Protein AF-A0A3D1VIP5-F1 (afdb_monomer)

Mean predicted aligned error: 4.53 Å

Foldseek 3Di:
DDPWDFDWDDDPNDTDTDDTDHPDDDDPVNVPVVVCCCCDPPPRPCVVWDKDWDADPQGIWMDTPQWTWDDGPPDIDIDGNPDVVSVQCCCCPPVVDHD

Solvent-accessible surface area (backbone atoms only — not comparable to full-atom values): 6111 Å² total; per-residue (Å²): 136,75,96,57,48,70,48,64,48,82,54,96,97,39,77,42,81,78,52,71,51,64,92,71,88,74,56,81,70,67,52,51,62,59,49,51,42,41,69,67,35,94,84,26,69,64,59,84,44,53,72,49,76,44,82,48,100,59,41,31,40,33,37,49,66,54,35,40,34,42,38,49,70,97,46,74,48,80,45,77,41,88,45,70,66,52,45,50,52,46,33,37,79,74,68,70,44,84,133

Nearest PDB structures (foldseek):
  4bgf-assembly3_C  TM=9.355E-01  e=1.869E-04  Mycobacterium tuberculosis H37Rv
  4bgf-assembly6_F  TM=9.282E-01  e=1.869E-04  Mycobacterium tuberculosis H37Rv
  4c5p-assembly1_A  TM=9.143E-01  e=5.827E-04  Mycobacterium marinum
  4dmo-assembly2_B  TM=8.743E-01  e=8.343E-04  Bacillus cereus ATCC 14579
  3lnb-assembly1_A  TM=8.749E-01  e=4.197E-03  Bacillus anthracis

pLDDT: mean 92.99, std 7.13, range [48.84, 98.12]

Structure (mmCIF, N/CA/C/O backbone):
data_AF-A0A3D1VIP5-F1
#
_entry.id   AF-A0A3D1VIP5-F1
#
loop_
_atom_site.group_PDB
_atom_site.id
_atom_site.type_symbol
_atom_site.label_atom_id
_atom_site.label_alt_id
_atom_site.label_comp_id
_atom_site.label_asym_id
_atom_site.label_entity_id
_atom_site.label_seq_id
_atom_site.pdbx_PDB_ins_code
_atom_site.Cartn_x
_atom_site.Cartn_y
_atom_site.Cartn_z
_atom_site.occupancy
_atom_site.B_iso_or_equiv
_atom_site.auth_seq_id
_atom_site.auth_comp_id
_a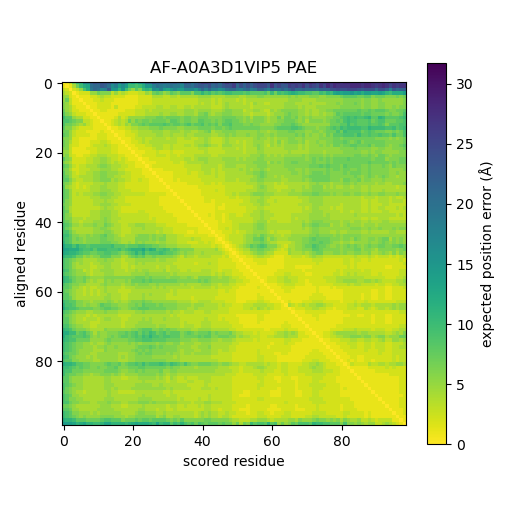tom_site.auth_asym_id
_atom_site.auth_atom_id
_atom_site.pdbx_PDB_model_num
ATOM 1 N N . ASP A 1 1 ? 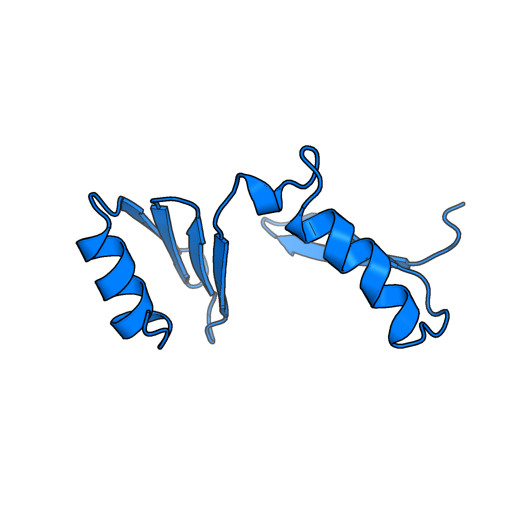-4.246 0.359 -28.959 1.00 48.84 1 ASP A N 1
ATOM 2 C CA . ASP A 1 1 ? -3.345 -0.732 -28.551 1.00 48.84 1 ASP A CA 1
ATOM 3 C C . ASP A 1 1 ? -2.536 -0.319 -27.343 1.00 48.84 1 ASP A C 1
ATOM 5 O O . ASP A 1 1 ? -1.872 0.709 -27.381 1.00 48.84 1 ASP A O 1
ATOM 9 N N . THR A 1 2 ? -2.659 -1.056 -26.243 1.00 57.62 2 THR A N 1
ATOM 10 C CA . THR A 1 2 ? -1.795 -0.882 -25.071 1.00 57.62 2 THR A CA 1
ATOM 11 C C . THR A 1 2 ? -0.553 -1.748 -25.259 1.00 57.62 2 THR A C 1
ATOM 13 O O . THR A 1 2 ? -0.678 -2.944 -25.503 1.00 57.62 2 THR A O 1
ATOM 16 N N . LEU A 1 3 ? 0.641 -1.165 -25.145 1.00 68.69 3 LEU A N 1
ATOM 17 C CA . LEU A 1 3 ? 1.932 -1.860 -25.287 1.00 68.69 3 LEU A CA 1
ATOM 18 C C . LEU A 1 3 ? 2.312 -2.685 -24.032 1.00 68.69 3 LEU A C 1
ATOM 20 O O . LEU A 1 3 ? 3.481 -2.760 -23.672 1.00 68.69 3 LEU A O 1
ATOM 24 N N . GLY A 1 4 ? 1.340 -3.267 -23.324 1.00 89.50 4 GLY A N 1
ATOM 25 C CA . GLY A 1 4 ? 1.580 -3.945 -22.047 1.00 89.50 4 GLY A CA 1
ATOM 26 C C . GLY A 1 4 ? 0.331 -4.567 -21.423 1.00 89.50 4 GLY A C 1
ATOM 27 O O . GLY A 1 4 ? -0.714 -4.684 -22.069 1.00 89.50 4 GLY A O 1
ATOM 28 N N . TYR A 1 5 ? 0.450 -4.948 -20.152 1.00 94.38 5 TYR A N 1
ATOM 29 C CA . TYR A 1 5 ? -0.571 -5.650 -19.376 1.00 94.38 5 TYR A CA 1
ATOM 30 C C . TYR A 1 5 ? -1.258 -4.721 -18.374 1.00 94.38 5 TYR A C 1
ATOM 32 O O . TYR A 1 5 ? -0.686 -3.729 -17.924 1.00 94.38 5 TYR A O 1
ATOM 40 N N . VAL A 1 6 ? -2.490 -5.067 -17.994 1.00 94.38 6 VAL A N 1
ATOM 41 C CA . VAL A 1 6 ? -3.254 -4.385 -16.941 1.00 94.38 6 VAL A CA 1
ATOM 42 C C . VAL A 1 6 ? -3.702 -5.420 -15.919 1.00 94.38 6 VAL A C 1
ATOM 44 O O . VAL A 1 6 ? -4.471 -6.325 -16.250 1.00 94.38 6 VAL A O 1
ATOM 47 N N . MET A 1 7 ? -3.256 -5.274 -14.671 1.00 94.94 7 MET A N 1
ATOM 48 C CA . MET A 1 7 ? -3.789 -6.056 -13.560 1.00 94.94 7 MET A CA 1
ATOM 49 C C . MET A 1 7 ? -5.173 -5.525 -13.190 1.00 94.94 7 MET A C 1
ATOM 51 O O . MET A 1 7 ? -5.373 -4.315 -13.049 1.00 94.94 7 MET A O 1
ATOM 55 N N . ARG A 1 8 ? -6.131 -6.439 -13.021 1.00 95.31 8 ARG A N 1
ATOM 56 C CA . ARG A 1 8 ? -7.501 -6.116 -12.623 1.00 95.31 8 ARG A CA 1
ATOM 57 C C . ARG A 1 8 ? -7.890 -6.915 -11.389 1.00 95.31 8 ARG A C 1
ATOM 59 O O . 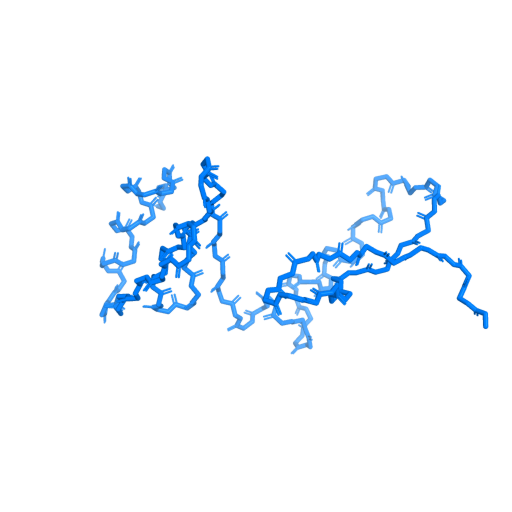ARG A 1 8 ? -7.613 -8.109 -11.326 1.00 95.31 8 ARG A O 1
ATOM 66 N N . GLU A 1 9 ? -8.570 -6.273 -10.452 1.00 93.00 9 GLU A N 1
ATOM 67 C CA . GLU A 1 9 ? -9.166 -6.926 -9.285 1.00 93.00 9 GLU A CA 1
ATOM 68 C C . GLU A 1 9 ? -10.674 -7.038 -9.475 1.00 93.00 9 GLU A C 1
ATOM 70 O O . GLU A 1 9 ? -11.315 -6.131 -10.010 1.00 93.00 9 GLU A O 1
ATOM 75 N N . TYR A 1 10 ? -11.231 -8.173 -9.051 1.00 89.88 10 TYR A N 1
ATOM 76 C CA . TYR A 1 10 ? -12.671 -8.358 -8.966 1.00 89.88 10 TYR A CA 1
ATOM 77 C C . TYR A 1 10 ? -13.174 -7.819 -7.629 1.00 89.88 10 TYR A C 1
ATOM 79 O O . TYR A 1 10 ? -12.853 -8.366 -6.574 1.00 89.88 10 TYR A O 1
ATOM 87 N N . TYR A 1 11 ? -13.975 -6.761 -7.673 1.00 83.94 11 TYR A N 1
ATOM 88 C CA . TYR A 1 11 ? -14.544 -6.126 -6.491 1.00 83.94 11 TYR A CA 1
ATOM 89 C C . TYR A 1 11 ? -15.946 -5.601 -6.804 1.00 83.94 11 TYR A C 1
ATOM 91 O O . TYR A 1 11 ? -16.162 -5.009 -7.860 1.00 83.94 11 TYR A O 1
ATOM 99 N N . LYS A 1 12 ? -16.907 -5.815 -5.891 1.00 84.44 12 LYS A N 1
ATOM 100 C CA . LYS A 1 12 ? -18.318 -5.400 -6.054 1.00 84.44 12 LYS A CA 1
ATOM 101 C C . LYS A 1 12 ? -18.892 -5.745 -7.438 1.00 84.44 12 LYS A C 1
ATOM 103 O O . LYS A 1 12 ? -19.394 -4.879 -8.146 1.00 84.44 12 LYS A O 1
ATOM 108 N N . GLU A 1 13 ? -18.783 -7.018 -7.812 1.00 91.00 13 GLU A N 1
ATOM 109 C CA . GLU A 1 13 ? -19.345 -7.574 -9.054 1.00 91.00 13 GLU A CA 1
ATOM 110 C C . GLU A 1 13 ? -18.731 -7.048 -10.365 1.00 91.00 13 GLU A C 1
ATOM 112 O O . GLU A 1 13 ? -19.244 -7.323 -11.449 1.00 91.00 13 GLU A O 1
ATOM 117 N N . ALA A 1 14 ? -17.601 -6.338 -10.304 1.00 94.69 14 ALA A N 1
ATOM 118 C CA . ALA A 1 14 ? -16.920 -5.834 -11.489 1.00 94.69 14 ALA A CA 1
ATOM 119 C C . ALA A 1 14 ? -15.399 -6.003 -11.403 1.00 94.69 14 ALA A C 1
ATOM 121 O O . ALA A 1 14 ? -14.797 -5.946 -10.335 1.00 94.69 14 ALA A O 1
ATOM 122 N N . TYR A 1 15 ? -14.759 -6.171 -12.563 1.00 95.62 15 TYR A N 1
ATOM 123 C CA . TYR A 1 15 ? -13.304 -6.085 -12.671 1.00 95.62 15 TYR A CA 1
ATOM 124 C C . TYR A 1 15 ? -12.875 -4.626 -12.859 1.00 95.62 15 TYR A C 1
ATOM 126 O O . TYR A 1 15 ? -13.171 -4.017 -13.891 1.00 95.62 15 TYR A O 1
ATOM 134 N N . GLY A 1 16 ? -12.138 -4.072 -11.901 1.00 93.25 16 GLY A N 1
ATOM 135 C CA . GLY A 1 16 ? -11.526 -2.742 -11.992 1.00 93.25 16 GLY A CA 1
ATOM 136 C C . GLY A 1 16 ? -10.025 -2.836 -12.290 1.00 93.25 16 GLY A C 1
ATOM 137 O O . GLY A 1 16 ? -9.390 -3.777 -11.819 1.00 93.25 16 GLY A O 1
ATOM 138 N N . PRO A 1 17 ? -9.432 -1.925 -13.084 1.00 93.44 17 PRO A N 1
ATOM 139 C CA . PRO A 1 17 ? -7.978 -1.868 -13.245 1.00 93.44 17 PRO A CA 1
ATOM 140 C C . PRO A 1 17 ? -7.301 -1.377 -11.954 1.00 93.44 17 PRO A C 1
ATOM 142 O O . PRO A 1 17 ? -7.813 -0.463 -11.313 1.00 93.44 17 PRO A O 1
ATOM 145 N N . ILE A 1 18 ? -6.150 -1.959 -11.60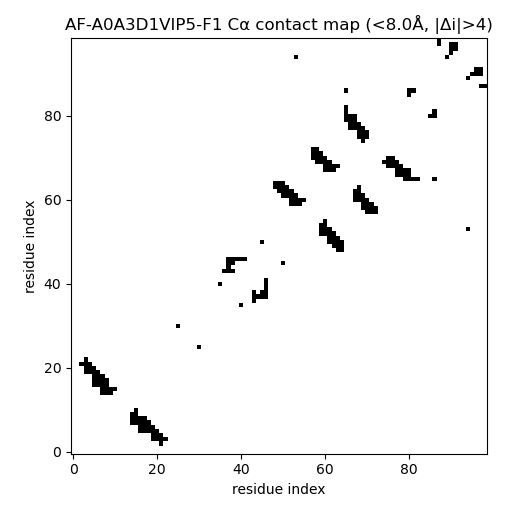1 1.00 93.12 18 ILE A N 1
ATOM 146 C CA . ILE A 1 18 ? -5.324 -1.516 -10.463 1.00 93.12 18 ILE A CA 1
ATOM 147 C C . ILE A 1 18 ? -4.076 -0.792 -10.973 1.00 93.12 18 ILE A C 1
ATOM 149 O O . ILE A 1 18 ? -3.862 0.373 -10.658 1.00 93.12 18 ILE A O 1
ATOM 153 N N . TYR A 1 19 ? -3.261 -1.470 -11.784 1.00 92.00 19 TYR A N 1
ATOM 154 C CA . TYR A 1 19 ? -2.062 -0.900 -12.395 1.00 92.00 19 TYR A CA 1
ATOM 155 C C . TYR A 1 19 ? -1.729 -1.593 -13.717 1.00 92.00 19 TYR A C 1
ATOM 157 O O . TYR A 1 19 ? -2.191 -2.701 -14.003 1.00 92.00 19 TYR A O 1
ATOM 165 N N . SER A 1 20 ? -0.920 -0.917 -14.527 1.00 93.38 20 SER A N 1
ATOM 166 C CA . SER A 1 20 ? -0.393 -1.420 -15.794 1.00 93.38 20 SER A CA 1
ATOM 167 C C . SER A 1 20 ? 1.110 -1.639 -15.709 1.00 93.38 20 SER A C 1
ATOM 169 O O . SER A 1 20 ? 1.797 -0.865 -15.046 1.00 93.38 20 SER A O 1
ATOM 171 N N . PHE A 1 21 ? 1.618 -2.655 -16.399 1.00 93.62 21 PHE A N 1
ATOM 172 C CA . PHE A 1 21 ? 3.043 -2.989 -16.403 1.00 93.62 21 PHE A CA 1
ATOM 173 C C . PHE A 1 21 ? 3.467 -3.660 -17.717 1.00 93.62 21 PHE A C 1
ATOM 175 O O . PHE A 1 21 ? 2.627 -4.099 -18.510 1.00 93.62 21 PHE A O 1
ATOM 182 N N . THR A 1 22 ? 4.775 -3.739 -17.947 1.00 94.31 22 THR A N 1
ATOM 183 C CA . THR A 1 22 ? 5.393 -4.521 -19.027 1.00 94.31 22 THR A CA 1
ATOM 184 C C . THR A 1 22 ? 6.130 -5.722 -18.430 1.00 94.31 22 THR A C 1
ATOM 186 O O . THR A 1 22 ? 6.477 -5.725 -17.253 1.00 94.31 22 THR A O 1
ATOM 189 N N . GLU A 1 23 ? 6.374 -6.758 -19.233 1.00 93.69 23 GLU A N 1
ATOM 190 C CA . GLU A 1 23 ? 7.191 -7.919 -18.828 1.00 93.69 23 GLU A CA 1
ATOM 191 C C . GLU A 1 23 ? 8.701 -7.674 -18.998 1.00 93.69 23 GLU A C 1
ATOM 193 O O . GLU A 1 23 ? 9.508 -8.589 -18.844 1.00 93.69 23 GLU A O 1
ATOM 198 N N . GLU A 1 24 ? 9.095 -6.450 -19.349 1.00 94.56 24 GLU A N 1
ATOM 199 C CA . GLU A 1 24 ? 10.497 -6.093 -19.517 1.00 94.56 24 GLU A CA 1
ATOM 200 C C . GLU A 1 24 ? 11.226 -6.141 -18.174 1.00 94.56 24 GLU A C 1
ATOM 202 O O . GLU A 1 24 ? 10.785 -5.559 -17.180 1.00 94.56 24 GLU A O 1
ATOM 207 N N . PHE A 1 25 ? 12.370 -6.823 -18.164 1.00 95.19 25 PHE A N 1
ATOM 208 C CA . PHE A 1 25 ? 13.231 -6.901 -16.996 1.00 95.19 25 PHE A CA 1
ATOM 209 C C . PHE A 1 25 ? 13.684 -5.500 -16.565 1.00 95.19 25 PHE A C 1
ATOM 211 O O . PHE A 1 25 ? 14.211 -4.745 -17.377 1.00 95.19 25 PHE A O 1
ATOM 218 N N . GLN A 1 26 ? 13.505 -5.183 -15.283 1.00 95.50 26 GLN A N 1
ATOM 219 C CA . GLN A 1 26 ? 13.984 -3.949 -14.662 1.00 95.50 26 GLN A CA 1
ATOM 220 C C . GLN A 1 26 ? 15.214 -4.271 -13.810 1.00 95.50 26 GLN A C 1
ATOM 222 O O . GLN A 1 26 ? 15.197 -5.237 -13.041 1.00 95.50 26 GLN A O 1
ATOM 227 N N . PHE A 1 27 ? 16.273 -3.475 -13.928 1.00 97.00 27 PHE A N 1
ATOM 228 C CA . PHE A 1 27 ? 17.426 -3.557 -13.034 1.00 97.00 27 PHE A CA 1
ATOM 229 C C . PHE A 1 27 ? 17.105 -2.883 -11.697 1.00 97.00 27 PHE A C 1
ATOM 231 O O . PHE A 1 27 ? 16.301 -1.956 -11.638 1.00 97.00 27 PHE A O 1
ATOM 2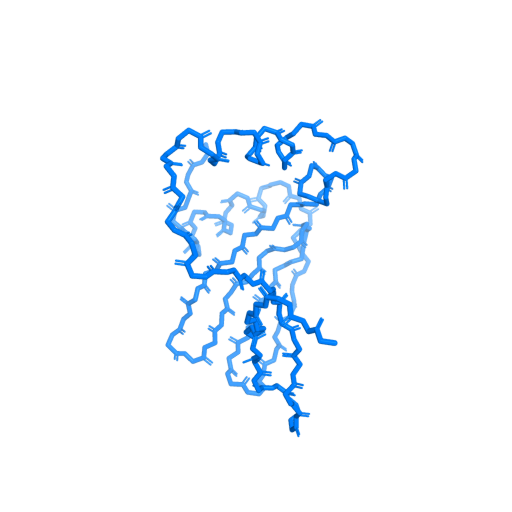38 N N . ASP A 1 28 ? 17.794 -3.270 -10.620 1.00 96.81 28 ASP A N 1
ATOM 239 C CA . ASP A 1 28 ? 17.612 -2.657 -9.293 1.00 96.81 28 ASP A CA 1
ATOM 240 C C . ASP A 1 28 ? 17.739 -1.119 -9.325 1.00 96.81 28 ASP A C 1
ATOM 242 O O . ASP A 1 28 ? 17.038 -0.405 -8.610 1.00 96.81 28 ASP A O 1
ATOM 246 N N . THR A 1 29 ? 18.601 -0.589 -10.200 1.00 97.31 29 THR A N 1
ATOM 247 C CA . THR A 1 29 ? 18.793 0.855 -10.393 1.00 97.31 29 THR A CA 1
ATOM 248 C C . THR A 1 29 ? 17.578 1.566 -10.977 1.00 97.31 29 THR A C 1
ATOM 250 O O . THR A 1 29 ? 17.373 2.745 -10.684 1.00 97.31 29 THR A O 1
ATOM 253 N N . ASP A 1 30 ? 16.759 0.869 -11.763 1.00 96.69 30 ASP A N 1
ATOM 254 C CA . ASP A 1 30 ? 15.579 1.445 -12.414 1.00 96.69 30 ASP A CA 1
ATOM 255 C C . ASP A 1 30 ? 14.491 1.786 -11.387 1.00 96.69 30 ASP A C 1
ATOM 257 O O . ASP A 1 30 ? 13.680 2.681 -11.617 1.00 96.69 30 ASP A O 1
ATOM 261 N N . PHE A 1 31 ? 14.525 1.155 -10.207 1.00 96.12 31 PHE A N 1
ATOM 262 C CA . PHE A 1 31 ? 13.619 1.446 -9.096 1.00 96.12 31 PHE A CA 1
ATOM 263 C C . PHE A 1 31 ? 14.041 2.656 -8.252 1.00 96.12 31 PHE A C 1
ATOM 265 O O . PHE A 1 31 ? 13.210 3.196 -7.521 1.00 96.12 31 PHE A O 1
ATOM 272 N N . ILE A 1 32 ? 15.288 3.133 -8.358 1.00 97.19 32 ILE A N 1
ATOM 273 C CA . ILE A 1 32 ? 15.786 4.253 -7.537 1.00 97.19 32 ILE A CA 1
ATOM 274 C C . ILE A 1 32 ? 15.042 5.548 -7.883 1.00 97.19 32 ILE A C 1
ATOM 276 O O . ILE A 1 32 ? 14.552 6.243 -6.995 1.00 97.19 32 ILE A O 1
ATOM 280 N N . ILE A 1 33 ? 14.923 5.863 -9.175 1.00 95.38 33 ILE A N 1
ATOM 281 C CA . ILE A 1 33 ? 14.271 7.092 -9.652 1.00 95.38 33 ILE A CA 1
ATOM 282 C C . ILE A 1 33 ? 12.776 7.151 -9.276 1.00 95.38 33 ILE A C 1
ATOM 284 O O . ILE A 1 33 ? 12.367 8.159 -8.694 1.00 95.38 33 ILE A O 1
ATOM 288 N N . PRO A 1 34 ? 11.938 6.130 -9.561 1.00 95.25 34 PRO A N 1
ATOM 289 C CA . PRO A 1 34 ? 10.528 6.164 -9.183 1.00 95.25 34 PRO A CA 1
ATOM 290 C C . PRO A 1 34 ? 10.334 6.143 -7.666 1.00 95.25 34 PRO A C 1
ATOM 292 O O . PRO A 1 34 ? 9.441 6.828 -7.180 1.00 95.25 34 PRO A O 1
ATOM 295 N N . THR A 1 35 ? 11.187 5.445 -6.908 1.00 96.00 35 THR A N 1
ATOM 296 C CA . THR A 1 35 ? 11.145 5.493 -5.436 1.00 96.00 35 THR A CA 1
ATOM 297 C C . THR A 1 35 ? 11.398 6.911 -4.932 1.00 96.00 35 THR A C 1
ATOM 299 O O . THR A 1 35 ? 10.582 7.442 -4.184 1.00 96.00 35 THR A O 1
ATOM 302 N N . TYR A 1 36 ? 12.446 7.578 -5.428 1.00 96.38 36 TYR A N 1
ATOM 303 C CA . TYR A 1 36 ? 12.740 8.964 -5.060 1.00 96.38 36 TYR A CA 1
ATOM 304 C C . TYR A 1 36 ? 11.583 9.913 -5.410 1.00 96.38 36 TYR A C 1
ATOM 306 O O . TYR A 1 36 ? 11.228 10.788 -4.621 1.00 96.38 36 TYR A O 1
ATOM 314 N N . PHE A 1 37 ? 10.958 9.739 -6.581 1.00 95.75 37 PHE A N 1
ATOM 315 C CA . PHE A 1 37 ? 9.763 10.507 -6.936 1.00 95.75 37 PHE A CA 1
ATOM 316 C C . PHE A 1 37 ? 8.633 10.273 -5.928 1.00 95.75 37 PHE A C 1
ATOM 318 O O . PHE A 1 37 ? 8.059 11.241 -5.429 1.00 95.75 37 PHE A O 1
ATOM 325 N N . CYS A 1 38 ? 8.334 9.010 -5.612 1.00 94.19 38 CYS A N 1
ATOM 326 C CA . CYS A 1 38 ? 7.292 8.653 -4.658 1.00 94.19 38 CYS A CA 1
ATOM 327 C C . CYS A 1 38 ? 7.549 9.259 -3.271 1.00 94.19 38 CYS A C 1
ATOM 329 O O . CYS A 1 38 ? 6.612 9.750 -2.653 1.00 94.19 38 CYS A O 1
ATOM 331 N N . GLU A 1 39 ? 8.794 9.272 -2.802 1.00 94.75 39 GLU A N 1
ATOM 332 C CA . GLU A 1 39 ? 9.153 9.726 -1.452 1.00 94.75 39 GLU A CA 1
ATOM 333 C C . GLU A 1 39 ? 9.271 11.250 -1.306 1.00 94.75 39 GLU A C 1
ATOM 335 O O . GLU A 1 39 ? 9.141 11.766 -0.195 1.00 94.75 39 GLU A O 1
ATOM 340 N N . HIS A 1 40 ? 9.531 11.987 -2.393 1.00 95.19 40 HIS A N 1
ATOM 341 C CA . HIS A 1 40 ? 9.914 13.402 -2.290 1.00 95.19 40 HIS A CA 1
ATOM 342 C C . HIS A 1 40 ? 9.127 14.366 -3.173 1.00 95.19 40 HIS A C 1
ATOM 344 O O . HIS A 1 40 ? 9.107 15.567 -2.893 1.00 95.19 40 HIS A O 1
ATOM 350 N N . HIS A 1 41 ? 8.530 13.905 -4.272 1.00 96.12 41 HIS A N 1
ATOM 351 C CA . HIS A 1 41 ? 7.919 14.826 -5.220 1.00 96.12 41 HIS A CA 1
ATOM 352 C C . HIS A 1 41 ? 6.565 15.333 -4.690 1.00 96.12 41 HIS A C 1
ATOM 354 O O . HIS A 1 41 ? 5.728 14.514 -4.328 1.00 96.12 41 HIS A O 1
ATOM 360 N N . PRO A 1 42 ? 6.255 16.643 -4.742 1.00 94.81 42 PRO A N 1
ATOM 361 C CA . PRO A 1 42 ? 4.995 17.201 -4.217 1.00 94.81 42 PRO A CA 1
ATOM 362 C C . PRO A 1 42 ? 3.729 16.765 -4.977 1.00 94.81 42 PRO A C 1
ATOM 364 O O . PRO A 1 42 ? 2.620 17.100 -4.588 1.00 94.81 42 PRO A O 1
ATOM 367 N N . LEU A 1 43 ? 3.883 16.061 -6.102 1.00 93.44 43 LEU A N 1
ATOM 368 C CA . LEU A 1 43 ? 2.769 15.425 -6.825 1.00 93.44 43 LEU A CA 1
ATOM 369 C C . LEU A 1 43 ? 2.630 13.933 -6.508 1.00 93.44 43 LEU A C 1
ATOM 371 O O . LEU A 1 43 ? 1.747 13.275 -7.058 1.00 93.44 43 LEU A O 1
ATOM 375 N N . SER A 1 44 ? 3.518 13.379 -5.687 1.00 92.31 44 SER A N 1
ATOM 376 C CA . SER A 1 44 ? 3.385 12.009 -5.228 1.00 92.31 44 SER A CA 1
ATOM 377 C C . SER A 1 44 ? 2.270 11.940 -4.184 1.00 92.31 44 SER A C 1
ATOM 379 O O . SER A 1 44 ? 2.342 12.640 -3.174 1.00 92.31 44 SER A O 1
ATOM 381 N N . PRO A 1 45 ? 1.255 11.081 -4.369 1.00 85.56 45 PRO A N 1
ATOM 382 C CA . PRO A 1 45 ? 0.172 10.964 -3.404 1.00 85.56 45 PRO A CA 1
ATOM 383 C C . PRO A 1 45 ? 0.655 10.452 -2.042 1.00 85.56 45 PRO A C 1
ATOM 385 O O . PRO A 1 45 ? 0.020 10.756 -1.044 1.00 85.56 45 PRO A O 1
ATOM 388 N N . VAL A 1 46 ? 1.763 9.703 -1.975 1.00 86.00 46 VAL A N 1
ATOM 389 C CA . VAL A 1 46 ? 2.256 9.121 -0.711 1.00 86.00 46 VAL A CA 1
ATOM 390 C C . VAL A 1 46 ? 3.087 10.093 0.135 1.00 86.00 46 VAL A C 1
ATOM 392 O O . VAL A 1 46 ? 3.435 9.753 1.259 1.00 86.00 46 VAL A O 1
ATOM 395 N N . VAL A 1 47 ? 3.391 11.294 -0.375 1.00 89.62 47 VAL A N 1
ATOM 396 C CA . VAL A 1 47 ? 4.065 12.348 0.410 1.00 89.62 47 VAL A CA 1
ATOM 397 C C . VAL A 1 47 ? 3.105 12.969 1.423 1.00 89.62 47 VAL A C 1
ATOM 399 O O . VAL A 1 47 ? 3.481 13.182 2.572 1.00 89.62 47 VAL A O 1
ATOM 402 N N . ASP A 1 48 ? 1.860 13.212 1.010 1.00 86.06 48 ASP A N 1
ATOM 403 C CA . ASP A 1 48 ? 0.856 13.898 1.833 1.00 86.06 48 ASP A CA 1
ATOM 404 C C . ASP A 1 48 ? -0.170 12.943 2.462 1.00 86.06 48 ASP A C 1
ATOM 406 O O . ASP A 1 48 ? -0.958 13.355 3.311 1.00 86.06 48 ASP A O 1
ATOM 410 N N . TYR A 1 49 ? -0.185 11.675 2.041 1.00 84.88 49 TYR A N 1
ATOM 411 C CA . TYR A 1 49 ? -1.152 10.678 2.489 1.00 84.88 49 TYR A CA 1
ATOM 412 C C . TYR A 1 49 ? -0.461 9.525 3.204 1.00 84.88 49 TYR A C 1
ATOM 414 O O . TYR A 1 49 ? 0.314 8.772 2.604 1.00 84.88 49 TYR A O 1
ATOM 422 N N . SER A 1 50 ? -0.792 9.341 4.481 1.00 84.12 50 SER A N 1
ATOM 423 C CA . SER A 1 50 ? -0.239 8.239 5.265 1.00 84.12 50 SER A CA 1
ATOM 424 C C . SER A 1 50 ? -1.135 7.010 5.147 1.00 84.12 50 SER A C 1
ATOM 426 O O . SER A 1 50 ? -2.322 7.033 5.476 1.00 84.12 50 SER A O 1
ATOM 428 N N . VAL A 1 51 ? -0.574 5.904 4.660 1.00 92.75 51 VAL A N 1
ATOM 429 C CA . VAL A 1 51 ? -1.315 4.650 4.521 1.00 92.75 51 VAL A CA 1
ATOM 430 C C . VAL A 1 51 ? -0.484 3.464 4.967 1.00 92.75 51 VAL A C 1
ATOM 432 O O . VAL A 1 51 ? 0.666 3.293 4.574 1.00 92.75 51 VAL A O 1
ATOM 435 N N . ILE A 1 52 ? -1.095 2.606 5.775 1.00 94.75 52 ILE A N 1
ATOM 436 C CA . ILE A 1 52 ? -0.525 1.331 6.200 1.00 94.75 52 ILE A CA 1
ATOM 437 C C . ILE A 1 52 ? -1.593 0.278 5.985 1.00 94.75 52 ILE A C 1
ATOM 439 O O . ILE A 1 52 ? -2.737 0.456 6.397 1.00 94.75 52 ILE A O 1
ATOM 443 N N . SER A 1 53 ? -1.245 -0.829 5.335 1.00 95.62 53 SER A N 1
ATOM 444 C CA . SER A 1 53 ? -2.190 -1.904 5.052 1.00 95.62 53 SER A CA 1
ATOM 445 C C . SER A 1 53 ? -1.582 -3.264 5.360 1.00 95.62 53 SER A C 1
ATOM 447 O O . SER A 1 53 ? -0.491 -3.584 4.904 1.00 95.62 53 SER A O 1
ATOM 449 N N . LEU A 1 54 ? -2.328 -4.083 6.097 1.00 97.00 54 LEU A N 1
ATOM 450 C CA . LEU A 1 54 ? -1.983 -5.447 6.473 1.00 97.00 54 LEU A CA 1
ATOM 451 C C . LEU A 1 54 ? -3.029 -6.399 5.897 1.00 97.00 54 LEU A C 1
ATOM 453 O O . LEU A 1 54 ? -4.213 -6.302 6.224 1.00 97.00 54 LEU A O 1
ATOM 457 N N . LYS A 1 55 ? -2.601 -7.326 5.040 1.00 95.69 55 LYS A N 1
ATOM 458 C CA . LYS A 1 55 ? -3.471 -8.385 4.520 1.00 95.69 55 LYS A CA 1
ATOM 459 C C . LYS A 1 55 ? -3.799 -9.377 5.641 1.00 95.69 55 LYS A C 1
ATOM 461 O O . LYS A 1 55 ? -2.929 -9.731 6.429 1.00 95.69 55 LYS A O 1
ATOM 466 N N . THR A 1 56 ? -5.048 -9.825 5.697 1.00 95.56 56 THR A N 1
ATOM 467 C CA . THR A 1 56 ? -5.498 -10.913 6.578 1.00 95.56 56 THR A CA 1
ATOM 468 C C . THR A 1 56 ? -6.073 -12.049 5.735 1.00 95.56 56 THR A C 1
ATOM 470 O O . THR A 1 56 ? -6.310 -11.867 4.536 1.00 95.56 56 THR A O 1
ATOM 473 N N . ASP A 1 57 ? -6.340 -13.197 6.360 1.00 94.75 57 ASP A N 1
ATOM 474 C CA . ASP A 1 57 ? -6.909 -14.377 5.690 1.00 94.75 57 ASP A CA 1
ATOM 475 C C . ASP A 1 57 ? -8.216 -14.062 4.946 1.00 94.75 57 ASP A C 1
ATOM 477 O O . ASP A 1 57 ? -8.447 -14.542 3.839 1.00 94.75 57 ASP A O 1
ATOM 481 N N . THR A 1 58 ? -9.059 -13.210 5.533 1.00 93.81 58 THR A N 1
ATOM 482 C CA . THR A 1 58 ? -10.410 -12.899 5.042 1.00 93.81 58 THR A CA 1
ATOM 483 C C . THR A 1 58 ? -10.558 -11.486 4.479 1.00 93.81 58 THR A C 1
ATOM 485 O O . THR A 1 58 ? -11.636 -11.109 4.018 1.00 93.81 58 THR A O 1
ATOM 488 N N . GLY A 1 59 ? -9.498 -10.675 4.488 1.00 94.50 59 GLY A N 1
ATOM 489 C CA . GLY A 1 59 ? -9.607 -9.276 4.092 1.00 94.50 59 GLY A CA 1
ATOM 490 C C . GLY A 1 59 ? -8.326 -8.481 4.294 1.00 94.50 59 GLY A C 1
ATOM 491 O O . GLY A 1 59 ? -7.282 -8.858 3.754 1.00 94.50 59 GLY A O 1
ATOM 492 N N . ARG A 1 60 ? -8.419 -7.335 4.975 1.00 96.50 60 ARG A N 1
ATOM 493 C CA . ARG A 1 60 ? -7.273 -6.472 5.306 1.00 96.50 60 ARG A CA 1
ATOM 494 C C . ARG A 1 60 ? -7.591 -5.512 6.449 1.00 96.50 60 ARG A C 1
ATOM 496 O O . ARG A 1 60 ? -8.739 -5.132 6.659 1.00 96.50 60 ARG A O 1
ATOM 503 N N . LYS A 1 61 ? -6.552 -5.050 7.132 1.00 98.06 61 LYS A N 1
ATOM 504 C CA . LYS A 1 61 ? -6.594 -3.937 8.082 1.00 98.06 61 LYS A CA 1
ATOM 505 C C . LYS A 1 61 ? -5.828 -2.766 7.483 1.00 98.06 61 LYS A C 1
ATOM 507 O O . LYS A 1 61 ? -4.738 -2.971 6.961 1.00 98.06 61 LYS A O 1
ATOM 512 N N . THR A 1 62 ? -6.377 -1.561 7.524 1.00 97.75 62 THR A N 1
ATOM 513 C CA . THR A 1 62 ? -5.754 -0.394 6.892 1.00 97.75 62 THR A CA 1
ATOM 514 C C . THR A 1 62 ? -5.885 0.832 7.773 1.00 97.75 62 THR A C 1
ATOM 516 O O . THR A 1 62 ? -6.991 1.160 8.188 1.00 97.75 62 THR A O 1
ATOM 519 N N . ILE A 1 63 ? -4.777 1.518 8.023 1.00 96.56 63 ILE A N 1
ATOM 520 C CA . ILE A 1 63 ? 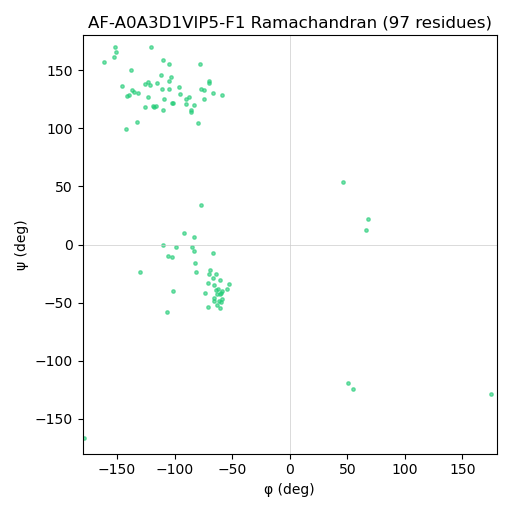-4.777 2.901 8.497 1.00 96.56 63 ILE A CA 1
ATOM 521 C C . ILE A 1 63 ? -4.616 3.786 7.266 1.00 96.56 63 ILE A C 1
ATOM 523 O O . ILE A 1 63 ? -3.756 3.530 6.428 1.00 96.56 63 ILE A O 1
ATOM 527 N N . ALA A 1 64 ? -5.486 4.774 7.146 1.00 93.88 64 ALA A N 1
ATOM 528 C CA . ALA A 1 64 ? -5.488 5.793 6.112 1.00 93.88 64 ALA A CA 1
ATOM 529 C C . ALA A 1 64 ? -5.663 7.131 6.829 1.00 93.88 64 ALA A C 1
ATOM 531 O O . ALA A 1 64 ? -6.754 7.399 7.343 1.00 93.88 64 ALA A O 1
ATOM 532 N N . ASP A 1 65 ? -4.588 7.904 6.929 1.00 89.38 65 ASP A N 1
ATOM 533 C CA . ASP A 1 65 ? -4.467 9.047 7.832 1.00 89.38 65 ASP A CA 1
ATOM 534 C C . ASP A 1 65 ? -4.858 8.665 9.266 1.00 89.38 65 ASP A C 1
ATOM 536 O O . ASP A 1 65 ? -4.284 7.754 9.862 1.00 89.38 65 ASP A O 1
ATOM 540 N N . HIS A 1 66 ? -5.884 9.304 9.820 1.00 91.75 66 HIS A N 1
ATOM 541 C CA . HIS A 1 66 ? -6.369 9.031 11.172 1.00 91.75 66 HIS A CA 1
ATOM 542 C C . HIS A 1 66 ? -7.476 7.975 11.211 1.00 91.75 66 HIS A C 1
ATOM 544 O O . HIS A 1 66 ? -8.113 7.775 12.242 1.00 91.75 66 HIS A O 1
ATOM 550 N N . THR A 1 67 ? -7.751 7.282 10.109 1.00 96.50 67 THR A N 1
ATOM 551 C CA . THR A 1 67 ? -8.860 6.333 10.034 1.00 96.50 67 THR A CA 1
ATOM 552 C C . THR A 1 67 ? -8.363 4.899 9.945 1.00 96.50 67 THR A C 1
ATOM 554 O O . THR A 1 67 ? -7.786 4.482 8.941 1.00 96.50 67 THR A O 1
ATOM 557 N N . PHE A 1 68 ? -8.668 4.110 10.972 1.00 97.69 68 PHE A N 1
ATOM 558 C CA . PHE A 1 68 ? -8.441 2.673 10.985 1.00 97.69 68 PHE A CA 1
ATOM 559 C C . PHE A 1 68 ? -9.660 1.922 10.439 1.00 97.69 68 PHE A C 1
ATOM 561 O O . PHE A 1 68 ? -10.779 2.078 10.928 1.00 97.69 68 PHE A O 1
ATOM 568 N N . ARG A 1 69 ? -9.446 1.085 9.423 1.00 98.12 69 ARG A N 1
ATOM 569 C CA . ARG A 1 69 ? -10.464 0.255 8.774 1.00 98.12 69 ARG A CA 1
ATOM 570 C C . ARG A 1 69 ? -10.107 -1.218 8.865 1.00 98.12 69 ARG A C 1
ATOM 572 O O . ARG A 1 69 ? -8.973 -1.605 8.590 1.00 98.12 69 ARG A O 1
ATOM 579 N N . ILE A 1 70 ? -11.099 -2.048 9.163 1.00 98.00 70 ILE A N 1
ATOM 580 C CA . ILE A 1 70 ? -11.004 -3.507 9.068 1.00 98.00 70 ILE A CA 1
ATOM 581 C C . ILE A 1 70 ? -11.998 -3.960 8.007 1.00 98.00 70 ILE A C 1
ATOM 583 O O . ILE A 1 70 ? -13.199 -3.735 8.146 1.00 98.00 70 ILE A O 1
ATOM 587 N N . PHE A 1 71 ? -11.476 -4.583 6.959 1.00 95.81 71 PHE A N 1
ATOM 588 C CA . PHE A 1 71 ? -12.227 -5.258 5.912 1.00 95.81 71 PHE A CA 1
ATOM 589 C C . PHE A 1 71 ? -12.167 -6.756 6.206 1.00 95.81 71 PHE A C 1
ATOM 591 O O . PHE A 1 71 ? -11.070 -7.312 6.289 1.00 95.81 71 PHE A O 1
ATOM 598 N N . ASP A 1 72 ? -13.320 -7.392 6.374 1.00 95.44 72 ASP A N 1
ATOM 599 C CA . ASP A 1 72 ? -13.449 -8.812 6.712 1.00 95.44 72 ASP A CA 1
ATOM 600 C C . ASP A 1 72 ? -14.642 -9.403 5.950 1.00 95.44 72 ASP A C 1
ATOM 602 O O . ASP A 1 72 ? -15.802 -9.168 6.305 1.00 95.44 72 ASP A O 1
ATOM 606 N N . GLY A 1 73 ? -14.362 -10.087 4.835 1.00 89.69 73 GLY A N 1
ATOM 607 C CA . GLY A 1 73 ? -15.386 -10.454 3.856 1.00 89.69 73 GLY A CA 1
ATOM 608 C C . GLY A 1 73 ? -16.169 -9.227 3.372 1.00 89.69 73 GLY A C 1
ATOM 609 O O . GLY A 1 73 ? -15.584 -8.240 2.923 1.00 89.69 73 GLY A O 1
ATOM 610 N N . ASP A 1 74 ? -17.493 -9.268 3.517 1.00 89.06 74 ASP A N 1
ATOM 611 C CA . ASP A 1 74 ? -18.397 -8.175 3.126 1.00 89.06 74 ASP A CA 1
ATOM 612 C C . ASP A 1 74 ? -18.550 -7.086 4.201 1.00 89.06 74 ASP A C 1
ATOM 614 O O . ASP A 1 74 ? -19.260 -6.095 4.005 1.00 89.06 74 ASP A O 1
ATOM 618 N N . ARG A 1 75 ? -17.903 -7.249 5.360 1.00 94.12 75 ARG A N 1
ATOM 619 C CA . ARG A 1 75 ? -18.002 -6.306 6.472 1.00 94.12 75 ARG A CA 1
ATOM 620 C C . ARG A 1 75 ? -16.841 -5.322 6.450 1.00 94.12 75 ARG A C 1
ATOM 622 O O . ARG A 1 75 ? -15.677 -5.698 6.340 1.00 94.12 75 ARG A O 1
ATOM 629 N N . VAL A 1 76 ? -17.172 -4.050 6.660 1.00 96.25 76 VAL A N 1
ATOM 630 C CA . VAL A 1 76 ? -16.197 -2.984 6.894 1.00 96.25 76 VAL A CA 1
ATOM 631 C C . VAL A 1 76 ? -16.515 -2.307 8.220 1.00 96.25 76 VAL A C 1
ATOM 633 O O . VAL A 1 76 ? -17.648 -1.881 8.440 1.00 96.25 76 VAL A O 1
ATOM 636 N N . THR A 1 77 ? -15.529 -2.210 9.109 1.00 97.50 77 THR A N 1
ATOM 637 C CA . THR A 1 77 ? -15.614 -1.372 10.315 1.00 97.50 77 THR A CA 1
ATOM 638 C C . THR A 1 77 ? -14.590 -0.263 10.254 1.00 97.50 77 THR A C 1
ATOM 640 O O . THR A 1 77 ? -13.449 -0.507 9.871 1.00 97.50 77 THR A O 1
ATOM 643 N N . GLU A 1 78 ? -14.992 0.929 10.676 1.00 97.94 78 GLU A N 1
ATOM 644 C CA . GLU A 1 78 ? -14.169 2.131 10.652 1.00 97.94 78 GLU A CA 1
ATOM 645 C C . GLU A 1 78 ? -14.061 2.730 12.058 1.00 97.94 78 GLU A C 1
ATOM 647 O O . GLU A 1 78 ? -15.024 2.727 12.826 1.00 97.94 78 GLU A O 1
ATOM 652 N N . THR A 1 79 ? -12.876 3.206 12.424 1.00 97.75 79 THR A N 1
ATOM 653 C CA . THR A 1 79 ? -12.599 3.847 13.712 1.00 97.75 79 THR A CA 1
ATOM 654 C C . THR A 1 79 ? -11.654 5.022 13.500 1.00 97.75 79 THR A C 1
ATOM 656 O O . THR A 1 79 ? -10.602 4.875 12.882 1.00 97.75 79 THR A O 1
ATOM 659 N N . LEU A 1 80 ? -12.029 6.195 14.014 1.00 97.69 80 LEU A N 1
ATOM 660 C CA . LEU A 1 80 ? -11.192 7.393 13.990 1.00 97.69 80 LEU A CA 1
ATOM 661 C C . LEU A 1 80 ? -10.202 7.361 15.165 1.00 97.69 80 LEU A C 1
ATOM 663 O O . LEU A 1 80 ? -10.614 7.340 16.327 1.00 97.69 80 LEU A O 1
ATOM 667 N N . LEU A 1 81 ? -8.912 7.381 14.847 1.00 96.56 81 LEU A N 1
ATOM 668 C CA . LEU A 1 81 ? -7.789 7.496 15.771 1.00 96.56 81 LEU A CA 1
ATOM 669 C C . LEU A 1 81 ? -7.644 8.974 16.153 1.00 96.56 81 LEU A C 1
ATOM 671 O O . LEU A 1 81 ? -7.221 9.792 15.346 1.00 96.56 81 LEU A O 1
ATOM 675 N N . GLN A 1 82 ? -8.076 9.320 17.365 1.00 94.56 82 GLN A N 1
ATOM 676 C CA . GLN A 1 82 ? -8.254 10.718 17.787 1.00 94.56 82 GLN A CA 1
ATOM 677 C C . GLN A 1 82 ? -6.941 11.486 17.971 1.00 94.56 82 GLN A C 1
ATOM 679 O O . GLN A 1 82 ? -6.937 12.712 17.907 1.00 94.56 82 GLN A O 1
ATOM 684 N N . ASP A 1 83 ? -5.851 10.777 18.254 1.00 94.88 83 ASP A N 1
ATOM 685 C CA . ASP A 1 83 ? -4.552 11.355 18.565 1.00 94.88 83 ASP A CA 1
ATOM 686 C C . ASP A 1 83 ? -3.407 10.411 18.166 1.00 94.88 83 ASP A C 1
ATOM 688 O O . ASP A 1 83 ? -3.612 9.237 17.831 1.00 94.88 83 ASP A O 1
ATOM 692 N N . ASP A 1 84 ? -2.181 10.932 18.224 1.00 93.12 84 ASP A N 1
ATOM 693 C CA . ASP A 1 84 ? -0.962 10.184 17.899 1.00 93.12 84 ASP A CA 1
ATOM 694 C C . ASP A 1 84 ? -0.767 8.975 18.816 1.00 93.12 84 ASP A C 1
ATOM 696 O O . ASP A 1 84 ? -0.230 7.952 18.400 1.00 93.12 84 ASP A O 1
ATOM 700 N N . LYS A 1 85 ? -1.239 9.048 20.066 1.00 95.25 85 LYS A N 1
ATOM 701 C CA . LYS A 1 85 ? -1.149 7.924 20.998 1.00 95.25 85 LYS A CA 1
ATOM 702 C C . LYS A 1 85 ? -2.002 6.753 20.512 1.00 95.25 85 LYS A C 1
ATOM 704 O O . LYS A 1 85 ? -1.518 5.624 20.500 1.00 95.25 85 LYS A O 1
ATOM 709 N N . ALA A 1 86 ? -3.238 7.010 20.089 1.00 95.88 86 ALA A N 1
ATOM 710 C CA . ALA A 1 86 ? -4.115 6.002 19.508 1.00 95.88 86 ALA A CA 1
ATOM 711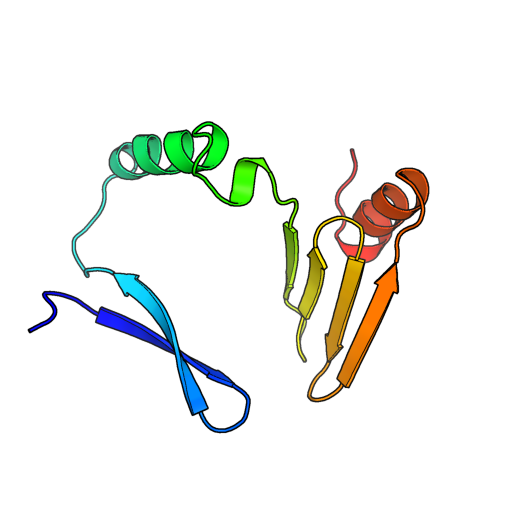 C C . ALA A 1 86 ? -3.525 5.424 18.215 1.00 95.88 86 ALA A C 1
ATOM 713 O O . ALA A 1 86 ? -3.607 4.213 18.000 1.00 95.88 86 ALA A O 1
ATOM 714 N N . LEU A 1 87 ? -2.889 6.264 17.388 1.00 94.94 87 LEU A N 1
ATOM 715 C CA . LEU A 1 87 ? -2.158 5.814 16.206 1.00 94.94 87 LEU A CA 1
ATOM 716 C C . LEU A 1 87 ? -1.018 4.863 16.579 1.00 94.94 87 LEU A C 1
ATOM 718 O O . LEU A 1 87 ? -0.994 3.736 16.092 1.00 94.94 87 LEU A O 1
ATOM 722 N N . TYR A 1 88 ? -0.118 5.264 17.474 1.00 94.62 88 TYR A N 1
ATOM 723 C CA . TYR A 1 88 ? 1.040 4.455 17.862 1.00 94.62 88 TYR A CA 1
ATOM 724 C C . TYR A 1 88 ? 0.649 3.148 18.552 1.00 94.62 88 TYR A C 1
ATOM 726 O O . TYR A 1 88 ? 1.229 2.105 18.254 1.00 94.62 88 TYR A O 1
ATOM 734 N N . THR A 1 89 ? -0.376 3.165 19.408 1.00 95.62 89 THR A N 1
ATOM 735 C CA . THR A 1 89 ? -0.934 1.932 19.978 1.00 95.62 89 THR A CA 1
ATOM 736 C C . THR A 1 89 ? -1.476 1.015 18.881 1.00 95.62 89 THR A C 1
ATOM 738 O O . THR A 1 89 ? -1.201 -0.182 18.900 1.00 95.62 89 THR A O 1
ATOM 741 N N . CYS A 1 90 ? -2.187 1.558 17.887 1.00 95.94 90 CYS A N 1
ATOM 742 C CA . CYS A 1 90 ? -2.673 0.764 16.760 1.00 95.94 90 CYS A CA 1
ATOM 743 C C . CYS A 1 90 ? -1.515 0.171 15.937 1.00 95.94 90 CYS A C 1
ATOM 745 O O . CYS A 1 90 ? -1.565 -1.007 15.582 1.00 95.94 90 CYS A O 1
ATOM 747 N N . LEU A 1 91 ? -0.458 0.946 15.674 1.00 95.56 91 LEU A N 1
ATOM 748 C CA . LEU A 1 91 ? 0.728 0.478 14.951 1.00 95.56 91 LEU A CA 1
ATOM 749 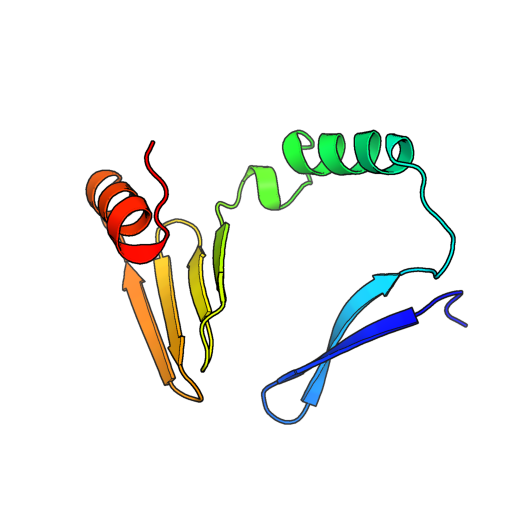C C . LEU A 1 91 ? 1.408 -0.707 15.643 1.00 95.56 91 LEU A C 1
ATOM 751 O O . LEU A 1 91 ? 1.677 -1.708 14.978 1.00 95.56 91 LEU A O 1
ATOM 755 N N . ASP A 1 92 ? 1.632 -0.638 16.954 1.00 96.69 92 ASP A N 1
ATOM 756 C CA . ASP A 1 92 ? 2.283 -1.729 17.689 1.00 96.69 92 ASP A CA 1
ATOM 757 C C . ASP A 1 92 ? 1.353 -2.946 17.804 1.00 96.69 92 ASP A C 1
ATOM 759 O O . ASP A 1 92 ? 1.694 -4.041 17.356 1.00 96.69 92 ASP A O 1
ATOM 763 N N . GLU A 1 93 ? 0.135 -2.761 18.321 1.00 96.69 93 GLU A N 1
ATOM 764 C CA . GLU A 1 93 ? -0.759 -3.880 18.648 1.00 96.69 93 GLU A CA 1
ATOM 765 C C . GLU A 1 93 ? -1.337 -4.587 17.413 1.00 96.69 93 GLU A C 1
ATOM 767 O O . GLU A 1 93 ? -1.585 -5.795 17.446 1.00 96.69 93 GLU A O 1
ATOM 772 N N . VAL A 1 94 ? -1.585 -3.851 16.323 1.00 96.25 94 VAL A N 1
ATOM 773 C CA . VAL A 1 94 ? -2.249 -4.391 15.126 1.00 96.25 94 VAL A CA 1
ATOM 774 C C . VAL A 1 94 ? -1.262 -4.701 14.009 1.00 96.25 94 VAL A C 1
ATOM 776 O O . VAL A 1 94 ? -1.439 -5.710 13.320 1.00 96.25 94 VAL A O 1
ATOM 779 N N . PHE A 1 95 ? -0.265 -3.838 13.804 1.00 96.19 95 PHE A N 1
ATOM 780 C CA . PHE A 1 95 ? 0.669 -3.934 12.679 1.00 96.19 95 PHE A CA 1
ATOM 781 C C . PHE A 1 95 ? 2.060 -4.432 13.092 1.00 96.19 95 PHE A C 1
ATOM 783 O O . PHE A 1 95 ? 2.855 -4.763 12.215 1.00 96.19 95 PHE A O 1
ATOM 790 N N . GLY A 1 96 ? 2.357 -4.529 14.393 1.00 96.00 96 GLY A N 1
ATOM 791 C CA . GLY A 1 96 ? 3.669 -4.947 14.891 1.00 96.00 96 GLY A CA 1
ATOM 792 C C . GLY A 1 96 ? 4.781 -3.932 14.614 1.00 96.00 96 GLY A C 1
ATOM 793 O O . GLY A 1 96 ? 5.952 -4.312 14.570 1.00 96.00 96 GLY A O 1
ATOM 794 N N . ILE A 1 97 ? 4.429 -2.662 14.390 1.00 95.06 97 ILE A N 1
ATOM 795 C CA . ILE A 1 97 ? 5.370 -1.580 14.083 1.00 95.06 97 ILE A CA 1
ATOM 796 C C . ILE A 1 97 ? 5.578 -0.740 15.340 1.00 95.06 97 ILE A C 1
ATOM 798 O O . ILE A 1 97 ? 4.634 -0.159 15.870 1.00 95.06 97 ILE A O 1
ATOM 802 N N . ARG A 1 98 ? 6.834 -0.646 15.786 1.00 92.31 98 ARG A N 1
ATOM 803 C CA . ARG A 1 98 ? 7.247 0.179 16.927 1.00 92.31 98 ARG A CA 1
ATOM 804 C C . ARG A 1 98 ? 8.059 1.362 16.427 1.00 92.31 98 ARG A C 1
ATOM 806 O O . ARG A 1 98 ? 9.035 1.155 15.706 1.00 92.31 98 ARG A O 1
ATOM 813 N N . LEU A 1 99 ? 7.626 2.561 16.804 1.00 84.31 99 LEU A N 1
ATOM 814 C CA . LEU A 1 99 ? 8.272 3.833 16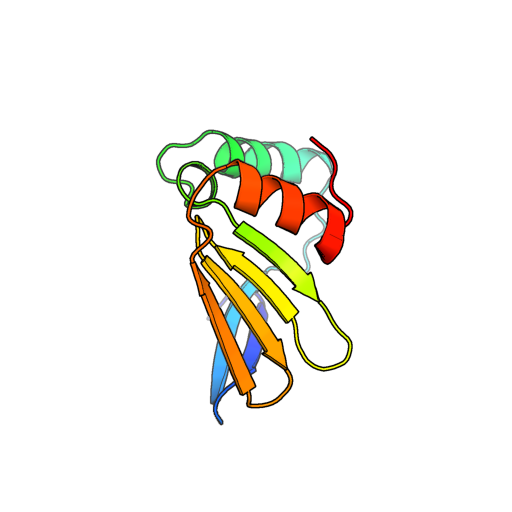.485 1.00 84.31 99 LEU A CA 1
ATOM 815 C C . LEU A 1 99 ? 9.142 4.316 17.648 1.00 84.31 99 LEU A C 1
ATOM 817 O O . LEU A 1 99 ? 8.770 4.040 18.813 1.00 84.31 99 LEU A O 1
#

Secondary structure (DSSP, 8-state):
--SSEEEEEEETTEEEEEEEE------GGGGHHHHHHHHH-TT-HHHH--EEEEEETTEEEEEETTEEEEEETTEEEEEE--SHHHHHHHIIIII----

Radius of gyration: 17.11 Å; Cα contacts (8 Å, |Δi|>4): 120; chains: 1; bounding box: 38×32×50 Å

Sequence (99 aa):
DTLGYVMREYYKEAYGPIYSFTEEFQFDTDFIIPTYFCEHHPLSPVVDYSVISLKTDTGRKTIADHTFRIFDGDRVTETLLQDDKALYTCLDEVFGIRL